Protein AF-H9FGF1-F1 (afdb_monomer_lite)

Foldseek 3Di:
DDDADPPDDDDCPDDDDDDDDPDDDKDWDDDPNFWIWIDHPDQWIKIAGNVVRDIDIGRDDPVDDDD

Organism: Macaca mulatta (NCBI:txid9544)

Structure (mmCIF, N/CA/C/O backbone):
data_AF-H9FGF1-F1
#
_entry.id   AF-H9FGF1-F1
#
loop_
_atom_site.group_PDB
_atom_site.id
_atom_site.type_symbol
_atom_site.label_atom_id
_atom_site.label_alt_id
_atom_site.label_comp_id
_atom_site.label_asym_id
_atom_site.label_entity_id
_atom_site.label_seq_id
_atom_site.pdbx_PDB_ins_code
_atom_site.Cartn_x
_atom_site.Cartn_y
_atom_site.Cartn_z
_atom_site.occupancy
_atom_site.B_iso_or_equiv
_atom_site.auth_seq_id
_atom_site.auth_comp_id
_atom_site.auth_asym_id
_atom_site.auth_atom_id
_atom_site.pdbx_PDB_model_num
ATOM 1 N N . LEU A 1 1 ? -10.695 17.356 3.722 1.00 49.28 1 LEU A N 1
ATOM 2 C CA . LEU A 1 1 ? -9.832 16.951 4.851 1.00 49.28 1 LEU A CA 1
ATOM 3 C C . LEU A 1 1 ? -10.714 16.228 5.851 1.00 49.28 1 LEU A C 1
ATOM 5 O O . LEU A 1 1 ? -11.745 16.785 6.201 1.00 49.28 1 LEU A O 1
ATOM 9 N N . TYR A 1 2 ? -10.354 15.007 6.244 1.00 59.50 2 TYR A N 1
ATOM 10 C CA . TYR A 1 2 ? -10.998 14.326 7.367 1.00 59.50 2 TYR A CA 1
ATOM 11 C C . TYR A 1 2 ? -10.267 14.754 8.637 1.00 59.50 2 TYR A C 1
ATOM 13 O O . TYR A 1 2 ? -9.050 14.605 8.727 1.00 59.50 2 TYR A O 1
ATOM 21 N N . THR A 1 3 ? -10.993 15.346 9.576 1.00 71.19 3 THR A N 1
ATOM 22 C CA . THR A 1 3 ? -10.455 15.808 10.855 1.00 71.19 3 THR A CA 1
ATOM 23 C C . THR A 1 3 ? -11.282 15.156 11.945 1.00 71.19 3 THR A C 1
ATOM 25 O O . THR A 1 3 ? -12.509 15.256 11.920 1.00 71.19 3 THR A O 1
ATOM 28 N N . MET A 1 4 ? -10.613 14.461 12.863 1.00 76.56 4 MET A N 1
ATOM 29 C CA . MET A 1 4 ? -11.273 13.903 14.038 1.00 76.56 4 MET A CA 1
ATOM 30 C C . MET A 1 4 ? -11.842 15.051 14.884 1.00 76.56 4 MET A C 1
ATOM 32 O O . MET A 1 4 ? -11.130 16.038 15.102 1.00 76.56 4 MET A O 1
ATOM 36 N N . PRO A 1 5 ? -13.104 14.966 15.338 1.00 80.25 5 PRO A N 1
ATOM 37 C CA . PRO A 1 5 ? -13.652 15.938 16.272 1.00 80.25 5 PRO A CA 1
ATOM 38 C C . PRO A 1 5 ? -12.818 15.954 17.561 1.00 80.25 5 PRO A C 1
ATOM 40 O O . PRO A 1 5 ? -12.266 14.916 17.921 1.00 80.25 5 PRO A O 1
ATOM 43 N N . PRO A 1 6 ? -12.775 17.073 18.302 1.00 76.94 6 PRO A N 1
ATOM 44 C CA . PRO A 1 6 ? -12.084 17.143 19.594 1.00 76.94 6 PRO A CA 1
ATOM 45 C C . PRO A 1 6 ? -12.567 16.093 20.610 1.00 76.94 6 PRO A C 1
ATOM 47 O O . PRO A 1 6 ? -11.812 15.695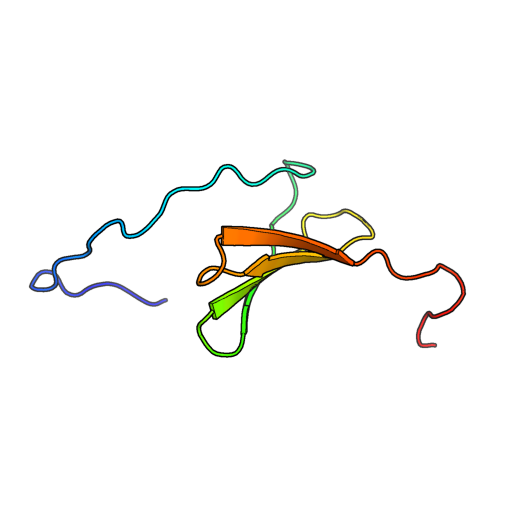 21.486 1.00 76.94 6 PRO A O 1
ATOM 50 N N . GLU A 1 7 ? -13.821 15.658 20.467 1.00 85.38 7 GLU A N 1
ATOM 51 C CA . GLU A 1 7 ? -14.488 14.636 21.285 1.00 85.38 7 GLU A CA 1
ATOM 52 C C . GLU A 1 7 ? -14.087 13.197 20.900 1.00 85.38 7 GLU A C 1
ATOM 54 O O . GLU A 1 7 ? -14.387 12.249 21.620 1.00 85.38 7 GLU A O 1
ATOM 59 N N . GLY A 1 8 ? -13.528 13.009 19.701 1.00 81.69 8 GLY A N 1
ATOM 60 C CA . GLY A 1 8 ? -13.278 11.697 19.123 1.00 81.69 8 GLY A CA 1
ATOM 61 C C . GLY A 1 8 ? -11.915 11.158 19.533 1.00 81.69 8 GLY A C 1
ATOM 62 O O . GLY A 1 8 ? -10.893 11.797 19.292 1.00 81.69 8 GLY A O 1
ATOM 63 N N . GLU A 1 9 ? -11.890 9.951 20.087 1.00 82.94 9 GLU A N 1
ATOM 64 C CA . GLU A 1 9 ? -10.647 9.220 20.317 1.00 82.94 9 GLU A CA 1
ATOM 65 C C . GLU A 1 9 ? -10.219 8.495 19.035 1.00 82.94 9 GLU A C 1
ATOM 67 O O . GLU A 1 9 ? -11.041 7.928 18.312 1.00 82.94 9 GLU A O 1
ATOM 72 N N . ALA A 1 10 ? -8.923 8.541 18.732 1.00 82.19 10 ALA A N 1
ATOM 73 C CA . ALA A 1 10 ? -8.313 7.751 17.674 1.00 82.19 10 ALA A CA 1
ATOM 74 C C . ALA A 1 10 ? -7.360 6.742 18.313 1.00 82.19 10 ALA A C 1
ATOM 76 O O . ALA A 1 10 ? -6.489 7.118 19.097 1.00 82.19 10 ALA A O 1
ATOM 77 N N . GLU A 1 11 ? -7.514 5.474 17.952 1.00 83.31 11 GLU A N 1
ATOM 78 C CA . GLU A 1 11 ? -6.639 4.392 18.390 1.00 83.31 11 GLU A CA 1
ATOM 79 C C . GLU A 1 11 ? -5.701 3.992 17.244 1.00 83.31 11 GLU A C 1
ATOM 81 O O . GLU A 1 11 ? -6.127 3.832 16.096 1.00 83.31 11 GLU A O 1
ATOM 86 N N . GLU A 1 12 ? -4.407 3.837 17.538 1.00 83.81 12 GLU A N 1
ATOM 87 C CA . GLU A 1 12 ? -3.463 3.256 16.581 1.00 83.81 12 GLU A CA 1
ATOM 88 C C . GLU A 1 12 ? -3.708 1.744 16.505 1.00 83.81 12 GLU A C 1
ATOM 90 O O . GLU A 1 12 ? -3.283 0.992 17.374 1.00 83.81 12 GLU A O 1
ATOM 95 N N . VAL A 1 13 ? -4.385 1.297 15.447 1.00 75.19 13 VAL A N 1
ATOM 96 C CA . VAL A 1 13 ? -4.664 -0.134 15.227 1.00 75.19 13 VAL A CA 1
ATOM 97 C C . VAL A 1 13 ? -3.456 -0.856 14.619 1.00 75.19 13 VAL A C 1
ATOM 99 O O . VAL A 1 13 ? -3.261 -2.052 14.820 1.00 75.19 13 VAL A O 1
ATOM 102 N N . MET A 1 14 ? -2.623 -0.136 13.859 1.00 74.56 14 MET A N 1
ATOM 103 C CA . MET A 1 14 ? -1.418 -0.687 13.241 1.00 74.56 14 MET A CA 1
ATOM 104 C C . MET A 1 14 ? -0.392 0.384 12.899 1.00 74.56 14 MET A C 1
ATOM 106 O O . MET A 1 14 ? -0.723 1.527 12.579 1.00 74.56 14 MET A O 1
ATOM 110 N N . LYS A 1 15 ? 0.868 -0.049 12.849 1.00 81.44 15 LYS A N 1
ATOM 111 C CA . LYS A 1 15 ? 1.986 0.754 12.375 1.00 81.44 15 LYS A CA 1
ATOM 112 C C . LYS A 1 15 ? 2.912 -0.093 11.529 1.00 81.44 15 LYS A C 1
ATOM 114 O O . LYS A 1 15 ? 3.476 -1.080 11.993 1.00 81.44 15 LYS A O 1
ATOM 119 N N . VAL A 1 16 ? 3.094 0.323 10.284 1.00 72.69 16 VAL A N 1
ATOM 120 C CA . VAL A 1 16 ? 3.926 -0.389 9.314 1.00 72.69 16 VAL A CA 1
ATOM 121 C C . VAL A 1 16 ? 4.943 0.565 8.708 1.00 72.69 16 VAL A C 1
ATOM 123 O O . VAL A 1 16 ? 4.688 1.761 8.549 1.00 72.69 16 VAL A O 1
ATOM 126 N N . LYS A 1 17 ? 6.129 0.048 8.381 1.00 76.00 17 LYS A N 1
ATOM 127 C CA . LYS A 1 17 ? 7.156 0.827 7.691 1.00 76.00 17 LYS A CA 1
ATOM 128 C C . LYS A 1 17 ? 7.010 0.622 6.193 1.00 76.00 17 LYS A C 1
ATOM 130 O O . LYS A 1 17 ? 7.345 -0.431 5.660 1.00 76.00 17 LYS A O 1
ATOM 135 N N . LEU A 1 18 ? 6.547 1.663 5.521 1.00 71.56 18 LEU A N 1
ATOM 136 C CA . LEU A 1 18 ? 6.426 1.675 4.072 1.00 71.56 18 LEU A CA 1
ATOM 137 C C . LEU A 1 18 ? 7.820 1.880 3.461 1.00 71.56 18 LEU A C 1
ATOM 139 O O . LEU A 1 18 ? 8.628 2.664 3.966 1.00 71.56 18 LEU A O 1
ATOM 143 N N . SER A 1 19 ? 8.114 1.142 2.393 1.00 71.00 19 SER A N 1
ATOM 144 C CA . SER A 1 19 ? 9.359 1.259 1.630 1.00 71.00 19 SER A CA 1
ATOM 145 C C . SER A 1 19 ? 9.071 1.781 0.225 1.00 71.00 19 SER A C 1
ATOM 147 O O . SER A 1 19 ? 8.029 1.481 -0.355 1.00 71.00 19 SER A O 1
ATOM 149 N N . GLY A 1 20 ? 9.993 2.579 -0.312 1.00 71.94 20 GLY A N 1
ATOM 150 C CA . GLY A 1 20 ? 9.893 3.172 -1.643 1.00 71.94 20 GLY A CA 1
ATOM 151 C C . GLY A 1 20 ? 10.737 4.436 -1.760 1.00 71.94 20 GLY A C 1
ATOM 152 O O . GLY A 1 20 ? 11.289 4.922 -0.766 1.00 71.94 20 GLY A O 1
ATOM 153 N N . LYS A 1 21 ? 10.847 4.974 -2.975 1.00 74.31 21 LYS A N 1
ATOM 154 C CA . LYS A 1 21 ? 11.504 6.262 -3.216 1.00 74.31 21 LYS A CA 1
ATOM 155 C C . LYS A 1 21 ? 10.845 7.380 -2.405 1.00 74.31 21 LYS A C 1
ATOM 157 O O . LYS A 1 21 ? 9.649 7.638 -2.496 1.00 74.31 21 LYS A O 1
ATOM 162 N N . THR A 1 22 ? 11.666 8.071 -1.625 1.00 67.62 22 THR A N 1
ATOM 163 C CA . THR A 1 22 ? 11.290 9.276 -0.887 1.00 67.62 22 THR A CA 1
ATOM 164 C C . THR A 1 22 ? 11.579 10.520 -1.736 1.00 67.62 22 THR A C 1
ATOM 166 O O . THR A 1 22 ? 12.409 10.489 -2.644 1.00 67.62 22 THR A O 1
ATOM 169 N N . GLY A 1 23 ? 10.875 11.628 -1.482 1.00 69.75 23 GLY A N 1
ATOM 170 C CA . GLY A 1 23 ? 11.111 12.912 -2.167 1.00 69.75 23 GLY A CA 1
ATOM 171 C C . GL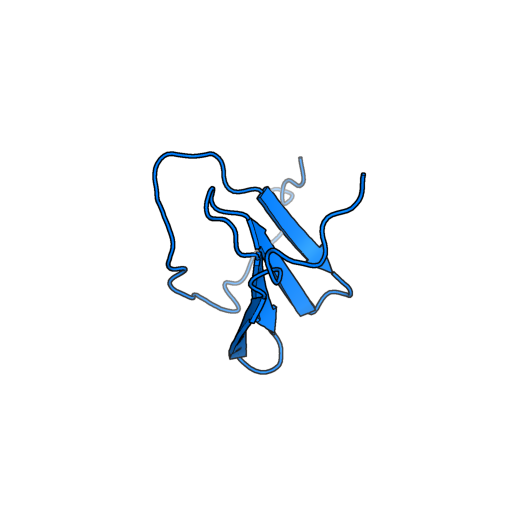Y A 1 23 ? 10.146 13.251 -3.310 1.00 69.75 23 GLY A C 1
ATOM 172 O O . GLY A 1 23 ? 10.214 14.352 -3.850 1.00 69.75 23 GLY A O 1
ATOM 173 N N . ARG A 1 24 ? 9.206 12.360 -3.647 1.00 69.44 24 ARG A N 1
ATOM 174 C CA . ARG A 1 24 ? 8.006 12.696 -4.432 1.00 69.44 24 ARG A CA 1
ATOM 175 C C . ARG A 1 24 ? 6.761 12.543 -3.565 1.00 69.44 24 ARG A C 1
ATOM 177 O O . ARG A 1 24 ? 6.769 11.778 -2.602 1.00 69.44 24 ARG A O 1
ATOM 184 N N . ARG A 1 25 ? 5.705 13.294 -3.893 1.0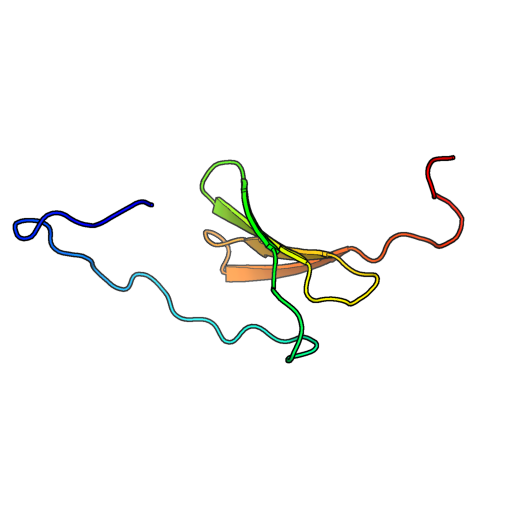0 78.19 25 ARG A N 1
ATOM 185 C CA . ARG A 1 25 ? 4.397 13.144 -3.248 1.00 78.19 25 ARG A CA 1
ATOM 186 C C . ARG A 1 25 ? 3.915 11.712 -3.483 1.00 78.19 25 ARG A C 1
ATOM 188 O O . ARG A 1 25 ? 3.880 11.273 -4.626 1.00 78.19 25 ARG A O 1
ATOM 195 N N . ALA A 1 26 ? 3.610 11.004 -2.401 1.00 81.94 26 ALA A N 1
ATOM 196 C CA . ALA A 1 26 ? 2.958 9.710 -2.481 1.00 81.94 26 ALA A CA 1
ATOM 197 C C . ALA A 1 26 ? 1.459 9.936 -2.673 1.00 81.94 26 ALA A C 1
ATOM 199 O O . ALA A 1 26 ? 0.850 10.683 -1.901 1.00 81.94 26 ALA A O 1
ATOM 200 N N . ASP A 1 27 ? 0.883 9.286 -3.676 1.00 87.69 27 ASP A N 1
ATOM 201 C CA . ASP A 1 27 ? -0.564 9.155 -3.784 1.00 87.69 27 ASP A CA 1
ATOM 202 C C . ASP A 1 27 ? -0.971 7.870 -3.072 1.00 87.69 27 ASP A C 1
ATOM 204 O O . ASP A 1 27 ? -0.390 6.807 -3.309 1.00 87.69 27 ASP A O 1
ATOM 208 N N . ILE A 1 28 ? -1.917 7.996 -2.142 1.00 88.88 28 ILE A N 1
ATOM 209 C CA . ILE A 1 28 ? -2.360 6.914 -1.265 1.00 88.88 28 ILE A CA 1
ATOM 210 C C . ILE A 1 28 ? -3.884 6.854 -1.315 1.00 88.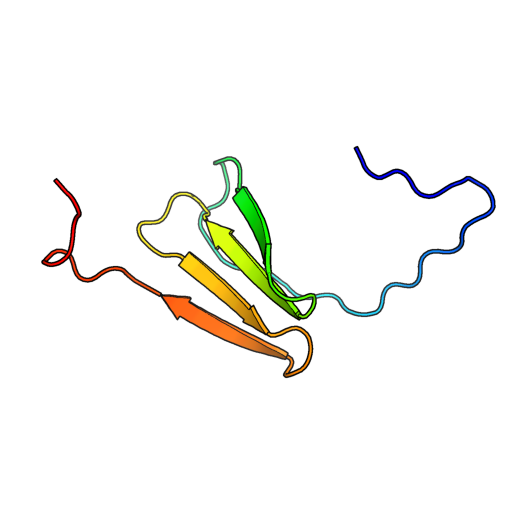88 28 ILE A C 1
ATOM 212 O O . ILE A 1 28 ? -4.547 7.874 -1.118 1.00 88.88 28 ILE A O 1
ATOM 216 N N . ALA A 1 29 ? -4.431 5.666 -1.554 1.00 92.44 29 ALA A N 1
ATOM 217 C CA . ALA A 1 29 ? -5.866 5.406 -1.555 1.00 92.44 29 ALA A CA 1
ATOM 218 C C . ALA A 1 29 ? -6.182 4.139 -0.754 1.00 92.44 29 ALA A C 1
ATOM 220 O O . ALA A 1 29 ? -5.411 3.183 -0.782 1.00 92.44 29 ALA A O 1
ATOM 221 N N 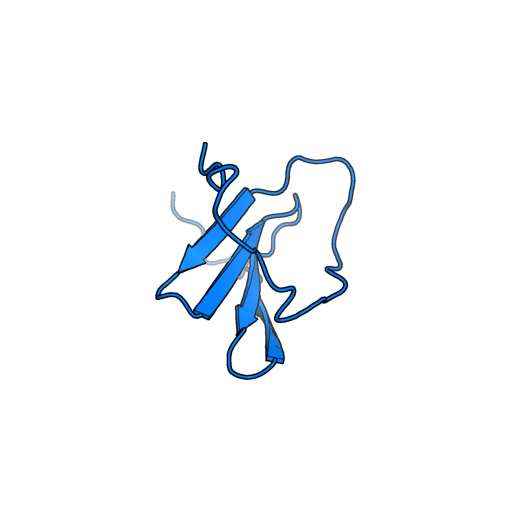. LEU A 1 30 ? -7.318 4.130 -0.058 1.00 91.56 30 LEU A N 1
ATOM 222 C CA . LEU A 1 30 ? -7.873 2.936 0.578 1.00 91.56 30 LEU A CA 1
ATOM 223 C C . LEU A 1 30 ? -9.014 2.416 -0.299 1.00 91.56 30 LEU A C 1
ATOM 225 O O . LEU A 1 30 ? -9.940 3.169 -0.601 1.00 91.56 30 LEU A O 1
ATOM 229 N N . ILE A 1 31 ? -8.939 1.154 -0.709 1.00 92.75 31 ILE A N 1
ATOM 230 C CA . ILE A 1 31 ? -9.924 0.491 -1.571 1.00 92.75 31 ILE A CA 1
ATOM 231 C C . ILE A 1 31 ? -10.609 -0.612 -0.761 1.00 92.75 31 ILE A C 1
ATOM 233 O O . ILE A 1 31 ? -9.944 -1.322 -0.008 1.00 92.75 31 ILE A O 1
ATOM 237 N N . GLU A 1 32 ? -11.935 -0.719 -0.882 1.00 91.12 32 GLU A N 1
ATOM 238 C CA . GLU A 1 32 ? -12.768 -1.705 -0.166 1.00 91.12 32 GLU A CA 1
ATOM 239 C C . GLU A 1 32 ? -12.536 -1.758 1.364 1.00 91.12 32 GLU A C 1
ATOM 241 O O . GLU A 1 32 ? -12.804 -2.762 2.011 1.00 91.12 32 GLU A O 1
ATOM 246 N N . GLY A 1 33 ? -12.024 -0.680 1.972 1.00 88.00 33 GLY A N 1
ATOM 247 C CA . GLY A 1 33 ? -11.822 -0.575 3.423 1.00 88.00 33 GLY A CA 1
ATOM 248 C C . GLY A 1 33 ? -10.603 -1.311 3.997 1.00 88.00 33 GLY A C 1
ATOM 249 O O . GLY A 1 33 ? -10.241 -1.031 5.137 1.00 88.00 33 GLY A O 1
ATOM 250 N N . SER A 1 34 ? -9.930 -2.174 3.232 1.00 89.62 34 SER A N 1
ATOM 251 C CA . SER A 1 34 ? -8.807 -2.990 3.728 1.00 89.62 34 SER A CA 1
ATOM 252 C C . SER A 1 34 ? -7.552 -2.959 2.854 1.00 89.62 34 SER A C 1
ATOM 254 O O . SER A 1 34 ? -6.474 -3.310 3.330 1.00 89.62 34 SER A O 1
ATOM 256 N N . LEU A 1 35 ? -7.641 -2.506 1.601 1.00 92.06 35 LEU A N 1
ATOM 257 C CA . LEU A 1 35 ? -6.509 -2.517 0.679 1.00 92.06 35 LEU A CA 1
ATOM 258 C C . LEU A 1 35 ? -5.943 -1.108 0.493 1.00 92.06 35 LEU A C 1
ATOM 260 O O . LEU A 1 35 ? -6.519 -0.276 -0.210 1.00 92.06 35 LEU A O 1
ATOM 264 N N . LEU A 1 36 ? -4.796 -0.828 1.112 1.00 91.88 36 LEU A N 1
ATOM 265 C CA . LEU A 1 36 ? -4.081 0.431 0.919 1.00 91.88 36 LEU A CA 1
ATOM 266 C C . LEU A 1 36 ? -3.233 0.350 -0.350 1.00 91.88 36 LEU A C 1
ATOM 268 O O . LEU A 1 36 ? -2.384 -0.529 -0.476 1.00 91.88 36 LEU A O 1
ATOM 272 N N . VAL A 1 37 ? -3.413 1.291 -1.268 1.00 91.94 37 VAL A N 1
ATOM 273 C CA . VAL A 1 37 ? -2.654 1.383 -2.517 1.00 91.94 37 VAL A CA 1
ATOM 274 C C . VAL A 1 37 ? -1.797 2.632 -2.502 1.00 91.94 37 VAL A C 1
ATOM 276 O O . VAL A 1 37 ? -2.262 3.706 -2.122 1.00 91.94 37 VAL A O 1
ATOM 279 N N . MET A 1 38 ? -0.543 2.493 -2.926 1.00 89.94 38 MET A N 1
ATOM 280 C CA . MET A 1 38 ? 0.431 3.576 -2.944 1.00 89.94 38 MET A CA 1
ATOM 281 C C . MET A 1 38 ? 1.183 3.658 -4.270 1.00 89.94 38 MET A C 1
ATOM 283 O O . MET A 1 38 ? 1.707 2.655 -4.763 1.00 89.94 38 MET A O 1
ATOM 287 N N . ALA A 1 39 ? 1.335 4.882 -4.775 1.00 89.00 39 ALA A N 1
ATOM 288 C CA . ALA A 1 39 ? 2.235 5.227 -5.870 1.00 89.00 39 ALA A CA 1
ATOM 289 C C . ALA A 1 39 ? 3.301 6.214 -5.366 1.00 89.00 39 ALA A C 1
ATOM 291 O O . ALA A 1 39 ? 2.984 7.314 -4.917 1.00 89.00 39 ALA A O 1
ATOM 292 N N . VAL A 1 40 ? 4.578 5.815 -5.416 1.00 84.81 40 VAL A N 1
ATOM 293 C CA . VAL A 1 40 ? 5.701 6.543 -4.776 1.00 84.81 40 VAL A CA 1
ATOM 294 C C . VAL A 1 40 ? 6.788 6.982 -5.766 1.00 84.81 40 VAL A C 1
ATOM 296 O O . VAL A 1 40 ? 7.974 7.031 -5.452 1.00 84.81 40 VAL A O 1
ATOM 299 N N . GLY A 1 41 ? 6.397 7.324 -6.998 1.00 79.19 41 GLY A N 1
ATOM 300 C CA . GLY A 1 41 ? 7.327 7.806 -8.031 1.00 79.19 41 GLY A CA 1
ATOM 301 C C . GLY A 1 41 ? 8.229 6.721 -8.637 1.00 79.19 41 GLY A C 1
ATOM 302 O O . GLY A 1 41 ? 9.234 7.034 -9.279 1.00 79.19 41 GLY A O 1
ATOM 303 N N . GLU A 1 42 ? 7.876 5.458 -8.426 1.00 82.75 42 GLU A N 1
ATOM 304 C CA . GLU A 1 42 ? 8.410 4.282 -9.112 1.00 82.75 42 GLU A CA 1
ATOM 305 C C . GLU A 1 42 ? 7.389 3.812 -10.154 1.00 82.75 42 GLU A C 1
ATOM 307 O O . GLU A 1 42 ? 6.194 4.069 -10.007 1.00 82.75 42 GLU A O 1
ATOM 312 N N . THR A 1 43 ? 7.837 3.084 -11.179 1.00 85.19 43 THR A N 1
ATOM 313 C CA . THR A 1 43 ? 6.947 2.382 -12.121 1.00 85.19 43 THR A CA 1
ATOM 314 C C . THR A 1 43 ? 6.412 1.100 -11.475 1.00 85.19 43 THR A C 1
ATOM 316 O O . THR A 1 43 ? 6.616 0.001 -11.975 1.00 85.19 43 THR A O 1
ATOM 319 N N . ALA A 1 44 ? 5.821 1.231 -10.290 1.00 85.12 44 ALA A N 1
ATOM 320 C CA . ALA A 1 44 ? 5.227 0.146 -9.528 1.00 85.12 44 ALA A CA 1
ATOM 321 C C . ALA A 1 44 ? 4.170 0.707 -8.573 1.00 85.12 44 ALA A C 1
ATOM 323 O O . ALA A 1 44 ? 4.347 1.779 -7.985 1.00 85.12 44 ALA A O 1
ATOM 324 N N . LEU A 1 45 ? 3.093 -0.049 -8.391 1.00 89.44 45 LEU A N 1
ATOM 325 C CA . LEU A 1 45 ? 2.098 0.178 -7.355 1.00 89.44 45 LEU A CA 1
ATOM 326 C C . LEU A 1 45 ? 2.357 -0.778 -6.197 1.00 89.44 45 LEU A C 1
ATOM 328 O O . LEU A 1 45 ? 2.640 -1.960 -6.394 1.00 89.44 45 LEU A O 1
ATOM 332 N N . ARG A 1 46 ? 2.259 -0.264 -4.976 1.00 89.31 46 ARG A N 1
ATOM 333 C CA . ARG A 1 46 ? 2.409 -1.052 -3.753 1.00 89.31 46 ARG A CA 1
ATOM 334 C C . ARG A 1 46 ? 1.049 -1.193 -3.100 1.00 89.31 46 ARG A C 1
ATOM 336 O O . ARG A 1 46 ? 0.329 -0.206 -2.979 1.00 89.31 46 ARG A O 1
ATOM 343 N N . PHE A 1 47 ? 0.731 -2.406 -2.681 1.00 91.06 47 PHE A N 1
ATOM 344 C CA . PHE A 1 47 ? -0.516 -2.736 -2.013 1.00 91.06 47 PHE A CA 1
ATOM 345 C C . PHE A 1 47 ? -0.205 -3.251 -0.618 1.00 91.06 47 PHE A C 1
ATOM 347 O O . PHE A 1 47 ? 0.737 -4.027 -0.438 1.00 91.06 47 PHE A O 1
ATOM 354 N N . TRP A 1 48 ? -1.005 -2.831 0.349 1.00 90.31 48 TRP A N 1
ATOM 355 C CA . TRP A 1 48 ? -0.988 -3.354 1.702 1.00 90.31 48 TRP A CA 1
ATOM 356 C C . TRP A 1 48 ? -2.379 -3.870 2.040 1.00 90.31 48 TRP A C 1
ATOM 358 O O . TRP A 1 48 ? -3.328 -3.087 2.098 1.00 90.31 48 TRP A O 1
ATOM 368 N N . ASP A 1 49 ? -2.494 -5.177 2.243 1.00 90.31 49 ASP A N 1
ATOM 369 C CA . ASP A 1 49 ? -3.696 -5.784 2.800 1.00 90.31 49 ASP A CA 1
ATOM 370 C C . ASP A 1 49 ? -3.633 -5.618 4.320 1.00 90.31 49 ASP A C 1
ATOM 372 O O . ASP A 1 49 ? -2.811 -6.230 5.008 1.00 90.31 49 ASP A O 1
ATOM 376 N N . ILE A 1 50 ? -4.465 -4.718 4.832 1.00 88.19 50 ILE A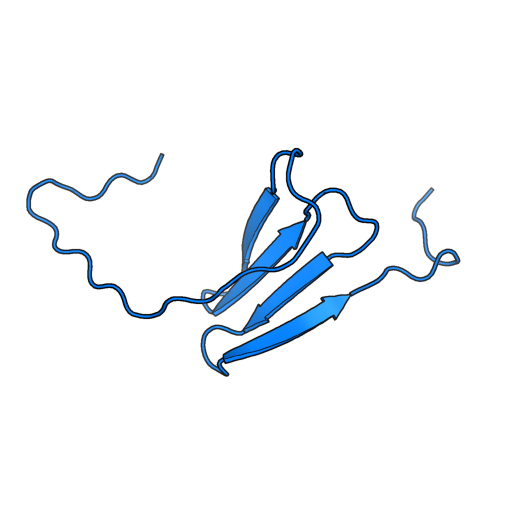 N 1
ATOM 377 C CA . ILE A 1 50 ? -4.532 -4.367 6.247 1.00 88.19 50 ILE A CA 1
ATOM 378 C C . ILE A 1 50 ? -5.017 -5.550 7.090 1.00 88.19 50 ILE A C 1
ATOM 380 O O . ILE A 1 50 ? -4.501 -5.766 8.185 1.00 88.19 50 ILE A O 1
ATOM 384 N N . GLU A 1 51 ? -5.985 -6.313 6.588 1.00 89.62 51 GLU A N 1
ATOM 385 C CA . GLU A 1 51 ? -6.591 -7.423 7.326 1.00 89.62 51 GLU A CA 1
ATOM 386 C C . GLU A 1 51 ? -5.624 -8.599 7.451 1.00 89.62 51 GLU A C 1
ATOM 388 O O . GLU A 1 51 ? -5.555 -9.246 8.496 1.00 89.62 51 GLU A O 1
ATOM 393 N N . ARG A 1 52 ? -4.853 -8.864 6.394 1.00 88.81 52 ARG A N 1
ATOM 394 C CA . ARG A 1 52 ? -3.894 -9.974 6.344 1.00 88.81 52 ARG A CA 1
ATOM 395 C C . ARG A 1 52 ? -2.501 -9.592 6.829 1.00 88.81 52 ARG A C 1
ATOM 397 O O . ARG A 1 52 ? -1.704 -10.476 7.132 1.00 88.81 52 ARG A O 1
ATOM 404 N N . GLY A 1 53 ? -2.196 -8.297 6.897 1.00 87.06 53 GLY A N 1
ATOM 405 C CA . GLY A 1 53 ? -0.849 -7.803 7.183 1.00 87.06 53 GLY A CA 1
ATOM 406 C C . GLY A 1 53 ? 0.152 -8.131 6.071 1.00 87.06 53 GLY A C 1
ATOM 407 O O . GLY A 1 53 ? 1.341 -8.286 6.344 1.00 87.06 53 GLY A O 1
ATOM 408 N N . GLU A 1 54 ? -0.324 -8.269 4.832 1.00 88.62 54 GLU A N 1
ATOM 409 C CA . GLU A 1 54 ? 0.474 -8.677 3.673 1.00 88.62 54 GLU A CA 1
ATOM 410 C C . GLU A 1 54 ? 0.771 -7.499 2.743 1.00 88.62 54 GLU A C 1
ATOM 412 O O . GLU A 1 54 ? 0.008 -6.536 2.646 1.00 88.62 54 GLU A O 1
ATOM 417 N N . ASN A 1 55 ? 1.881 -7.594 2.011 1.00 88.94 55 ASN A N 1
ATOM 418 C CA . ASN A 1 55 ? 2.333 -6.551 1.101 1.00 88.94 55 ASN A CA 1
ATOM 419 C C . ASN A 1 55 ? 2.627 -7.097 -0.296 1.00 88.94 55 ASN A C 1
ATOM 421 O O . ASN A 1 55 ? 3.376 -8.059 -0.466 1.00 88.94 55 ASN A O 1
ATOM 425 N N . TYR A 1 56 ? 2.112 -6.409 -1.310 1.00 89.06 56 TYR A N 1
ATOM 426 C CA . TYR A 1 56 ? 2.241 -6.798 -2.709 1.00 89.06 56 TYR A CA 1
ATOM 427 C C . TYR A 1 56 ? 2.817 -5.653 -3.538 1.00 89.06 56 TYR A C 1
ATOM 429 O O . TYR A 1 56 ? 2.634 -4.474 -3.225 1.00 89.06 56 TYR A O 1
ATOM 437 N N . ILE A 1 57 ? 3.518 -6.001 -4.614 1.00 89.00 57 ILE A N 1
ATOM 438 C CA . ILE A 1 57 ? 4.026 -5.042 -5.594 1.00 89.00 57 ILE A CA 1
ATOM 439 C C . ILE A 1 57 ? 3.463 -5.436 -6.951 1.00 89.00 57 ILE A C 1
ATOM 441 O O . ILE A 1 57 ? 3.705 -6.543 -7.426 1.00 89.00 57 ILE A O 1
ATOM 445 N N . LEU A 1 58 ? 2.730 -4.517 -7.569 1.00 88.44 58 LEU A N 1
ATOM 446 C CA . LEU A 1 58 ? 2.312 -4.617 -8.956 1.00 88.44 58 LEU A CA 1
ATOM 447 C C . LEU A 1 58 ? 3.239 -3.744 -9.792 1.00 88.44 58 LEU A C 1
ATOM 449 O O . LEU A 1 58 ? 3.135 -2.515 -9.787 1.00 88.44 58 LEU A O 1
ATOM 453 N N . SER A 1 59 ? 4.141 -4.386 -10.515 1.00 84.62 59 SER A N 1
ATOM 454 C CA . SER A 1 59 ? 4.909 -3.728 -11.564 1.00 84.62 59 SER A CA 1
ATOM 455 C C . SER A 1 59 ? 4.156 -3.932 -12.877 1.00 84.62 59 SER A C 1
ATOM 457 O O . SER A 1 59 ? 3.931 -5.087 -13.243 1.00 84.62 59 SER A O 1
ATOM 459 N N . PRO A 1 60 ? 3.718 -2.872 -13.575 1.00 74.81 60 PRO A N 1
ATOM 460 C CA . PRO A 1 60 ? 3.160 -3.035 -14.907 1.00 74.81 60 PRO A CA 1
ATOM 461 C C . PRO A 1 60 ? 4.232 -3.638 -15.820 1.00 74.81 60 PRO A C 1
ATOM 463 O O . PRO A 1 60 ? 5.372 -3.173 -15.843 1.00 74.81 60 PRO A O 1
ATOM 466 N N . ASP A 1 61 ? 3.869 -4.682 -16.561 1.00 72.94 61 ASP A N 1
ATOM 467 C CA . ASP A 1 61 ? 4.708 -5.173 -17.650 1.00 72.94 61 ASP A CA 1
ATOM 468 C C . ASP A 1 61 ? 4.820 -4.060 -18.700 1.00 72.94 61 ASP A C 1
ATOM 470 O O . ASP A 1 61 ? 3.799 -3.542 -19.157 1.00 72.94 61 ASP A O 1
ATOM 474 N N . GLU A 1 62 ? 6.039 -3.714 -19.130 1.00 59.44 62 GLU A N 1
ATOM 475 C CA . GLU A 1 62 ? 6.289 -2.646 -20.122 1.00 59.44 62 GLU A CA 1
ATOM 476 C C . GLU A 1 62 ? 5.515 -2.848 -21.442 1.00 59.44 62 GLU A C 1
ATOM 478 O O . GLU A 1 62 ? 5.364 -1.920 -22.231 1.00 59.44 62 GLU A O 1
ATOM 483 N N . LYS A 1 63 ? 4.996 -4.060 -21.681 1.00 60.28 63 LYS A N 1
ATOM 484 C CA . LYS A 1 63 ? 4.218 -4.434 -22.868 1.00 60.28 63 LYS A CA 1
ATOM 485 C C . LYS A 1 63 ? 2.729 -4.079 -22.798 1.00 60.28 63 LYS A C 1
ATOM 487 O O . LYS A 1 63 ? 2.062 -4.171 -23.823 1.00 60.28 63 LYS A O 1
ATOM 492 N N . PHE A 1 64 ? 2.210 -3.690 -21.634 1.00 56.00 64 PHE A N 1
ATOM 493 C CA . PHE A 1 64 ? 0.792 -3.384 -21.422 1.00 56.00 64 PHE A CA 1
ATOM 494 C C . PHE A 1 64 ? 0.619 -1.951 -20.901 1.00 56.00 64 PHE A C 1
ATOM 496 O O . PHE A 1 64 ? 0.173 -1.720 -19.779 1.00 56.00 64 PHE A O 1
ATOM 503 N N . GLY A 1 65 ? 1.007 -0.978 -21.725 1.00 58.75 65 GLY A N 1
ATOM 504 C CA . GLY A 1 65 ? 0.563 0.408 -21.578 1.00 58.75 65 GLY A CA 1
ATOM 505 C C . GLY A 1 65 ? -0.773 0.627 -22.294 1.00 58.75 65 GLY A C 1
ATOM 506 O O . GLY A 1 65 ? -1.086 -0.081 -23.249 1.00 58.75 65 GLY A O 1
ATOM 507 N N . PHE A 1 66 ? -1.554 1.605 -21.840 1.00 60.00 66 PHE A N 1
ATOM 508 C CA . PHE A 1 66 ? -2.672 2.146 -22.616 1.00 60.00 66 PHE A CA 1
ATOM 509 C C . PHE A 1 66 ? -2.136 3.297 -23.484 1.00 60.00 66 PHE A C 1
ATOM 511 O O . PHE A 1 66 ? -1.402 4.139 -22.959 1.00 60.00 66 PHE A O 1
ATOM 518 N N . GLU A 1 67 ? -2.454 3.289 -24.784 1.00 53.22 67 GLU A N 1
ATOM 519 C CA . GLU A 1 67 ? -2.249 4.430 -25.700 1.00 53.22 67 GLU A CA 1
ATOM 520 C C . GLU A 1 67 ? -3.277 5.537 -25.429 1.00 53.22 67 GLU A C 1
ATOM 522 O O . GLU A 1 67 ? -4.455 5.193 -25.161 1.00 53.22 67 GLU A O 1
#

Sequence (67 aa):
LYTMPPEGEAEEVMKVKLSGKTGRRADIALIEGSLLVMAVGETALRFWDIERGENYILSPDEKFGFE

InterPro domains:
  IPR056154 IFT140, first beta-propeller domain [PF23383] (2-67)

Secondary structure (DSSP, 8-state):
-----TT------------S--SSPPEEEEETTTEEEEE-SSSSEEEEETTTTEEEEEPPPTT----

pLDDT: mean 80.16, std 10.99, range [49.28, 92.75]

Radius of gyration: 15.03 Å; chains: 1; bounding box: 26×27×47 Å